Protein AF-A0A3C0IVP8-F1 (afdb_monomer_lite)

Radius of gyration: 12.6 Å; chains: 1; bounding box: 29×25×32 Å

Structure (mmCIF, N/CA/C/O backbone):
data_AF-A0A3C0IVP8-F1
#
_entry.id   AF-A0A3C0IVP8-F1
#
loop_
_atom_site.group_PDB
_atom_site.id
_atom_site.type_symbol
_atom_site.label_atom_id
_atom_site.label_alt_id
_atom_site.label_comp_id
_atom_site.label_asym_id
_atom_site.label_entity_id
_atom_site.label_seq_id
_atom_site.pdbx_PDB_ins_code
_atom_site.Cartn_x
_atom_site.Cartn_y
_atom_site.Cartn_z
_atom_site.occupancy
_atom_site.B_iso_or_equiv
_atom_site.auth_seq_id
_atom_site.auth_comp_id
_atom_site.auth_asym_id
_atom_site.auth_atom_id
_atom_site.pdbx_PDB_model_num
ATOM 1 N N . MET A 1 1 ? -13.814 5.013 12.659 1.00 64.69 1 MET A N 1
ATOM 2 C CA . MET A 1 1 ? -13.218 6.228 12.060 1.00 64.69 1 MET A CA 1
ATOM 3 C C . MET A 1 1 ? -12.226 5.795 11.001 1.00 64.69 1 MET A C 1
ATOM 5 O O . MET A 1 1 ? -11.488 4.852 11.257 1.00 64.69 1 MET A O 1
ATOM 9 N N . ALA A 1 2 ? -12.259 6.421 9.827 1.00 79.38 2 ALA A N 1
ATOM 10 C CA . ALA A 1 2 ? -11.256 6.214 8.791 1.00 79.38 2 ALA A CA 1
ATOM 11 C C . ALA A 1 2 ? -10.223 7.346 8.872 1.00 79.38 2 ALA A C 1
ATOM 13 O O . ALA A 1 2 ? -10.606 8.507 9.011 1.00 79.38 2 ALA A O 1
ATOM 14 N N . SER A 1 3 ? -8.943 7.001 8.802 1.00 90.56 3 SER A N 1
ATOM 15 C CA . SER A 1 3 ? -7.815 7.929 8.829 1.00 90.56 3 SER A CA 1
ATOM 16 C C . SER A 1 3 ? -7.065 7.853 7.509 1.00 90.56 3 SER A C 1
ATOM 18 O O . SER A 1 3 ? -6.780 6.764 7.014 1.00 90.56 3 SER A O 1
ATOM 20 N N . SER A 1 4 ? -6.713 9.002 6.946 1.00 89.75 4 SER A N 1
ATOM 21 C CA . SER A 1 4 ? -5.910 9.066 5.726 1.00 89.75 4 SER A CA 1
ATOM 22 C C . SER A 1 4 ? -4.429 9.186 6.072 1.00 89.75 4 SER A C 1
ATOM 24 O O . SER A 1 4 ? -4.044 9.981 6.925 1.00 89.75 4 SER A O 1
ATOM 26 N N . ILE A 1 5 ? -3.599 8.402 5.393 1.00 88.44 5 ILE A N 1
ATOM 27 C CA . ILE A 1 5 ? -2.144 8.389 5.506 1.00 88.44 5 ILE A CA 1
ATOM 28 C C . ILE A 1 5 ? -1.580 8.824 4.160 1.00 88.44 5 ILE A C 1
ATOM 30 O O . ILE A 1 5 ? -1.816 8.180 3.138 1.00 88.44 5 ILE A O 1
ATOM 34 N N . TYR A 1 6 ? -0.810 9.904 4.170 1.00 89.25 6 TYR A N 1
ATOM 35 C CA . TYR A 1 6 ? -0.073 10.382 3.011 1.00 89.25 6 TYR A CA 1
ATOM 36 C C . TYR A 1 6 ? 1.405 10.529 3.365 1.00 89.25 6 TYR A C 1
ATOM 38 O O . TYR A 1 6 ? 1.753 10.901 4.485 1.00 89.25 6 TYR A O 1
ATOM 46 N N . GLY A 1 7 ? 2.290 10.237 2.418 1.00 87.62 7 GLY A N 1
ATOM 47 C CA . GLY A 1 7 ? 3.724 10.357 2.659 1.00 87.62 7 GLY A CA 1
ATOM 48 C C . GLY A 1 7 ? 4.580 9.962 1.469 1.00 87.62 7 GLY A C 1
ATOM 49 O O . GLY A 1 7 ? 4.084 9.706 0.374 1.00 87.62 7 GLY A O 1
ATOM 50 N N . ARG A 1 8 ? 5.891 9.904 1.691 1.00 84.56 8 ARG A N 1
ATOM 51 C CA . ARG A 1 8 ? 6.866 9.354 0.748 1.00 84.56 8 ARG A CA 1
ATOM 52 C C . ARG A 1 8 ? 7.707 8.318 1.480 1.00 84.56 8 ARG A C 1
ATOM 54 O O . ARG A 1 8 ? 8.210 8.593 2.565 1.00 84.56 8 ARG A O 1
ATOM 61 N N . VAL A 1 9 ? 7.858 7.146 0.875 1.00 80.50 9 VAL A N 1
ATOM 62 C CA . VAL A 1 9 ? 8.719 6.069 1.368 1.00 80.50 9 VAL A CA 1
ATOM 63 C 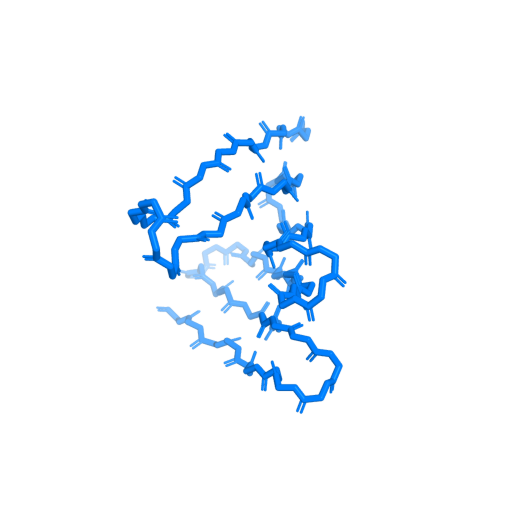C . VAL A 1 9 ? 9.968 6.019 0.492 1.00 80.50 9 VAL A C 1
ATOM 65 O O . VAL A 1 9 ? 9.867 5.919 -0.730 1.00 80.50 9 VAL A O 1
ATOM 68 N N . GLY A 1 10 ? 11.145 6.093 1.114 1.00 81.31 10 GLY A N 1
ATOM 69 C CA . GLY A 1 10 ? 12.442 6.052 0.431 1.00 81.31 10 GLY A CA 1
ATOM 70 C C . GLY A 1 10 ? 12.995 7.421 0.011 1.00 81.31 10 GLY A C 1
ATOM 71 O O . GLY A 1 10 ? 12.468 8.472 0.373 1.00 81.31 10 GLY A O 1
ATOM 72 N N . GLY A 1 11 ? 14.105 7.393 -0.733 1.00 75.44 11 GLY A N 1
ATOM 73 C CA . GLY A 1 11 ? 14.859 8.581 -1.146 1.00 75.44 11 GLY A CA 1
ATOM 74 C C . GLY A 1 11 ? 14.301 9.294 -2.383 1.00 75.44 11 GLY A C 1
ATOM 75 O O . GLY A 1 11 ? 13.222 8.987 -2.890 1.00 75.44 11 GLY A O 1
ATOM 76 N N . LEU A 1 12 ? 15.054 10.270 -2.895 1.00 70.62 12 LEU A N 1
ATOM 77 C CA . LEU A 1 12 ? 14.688 11.005 -4.112 1.00 70.62 12 LEU A CA 1
ATOM 78 C C . LEU A 1 12 ? 14.607 10.068 -5.333 1.00 70.62 12 LEU A C 1
ATOM 80 O O . LEU A 1 12 ? 13.669 10.156 -6.123 1.00 70.62 12 LEU A O 1
ATOM 84 N N . VAL A 1 13 ? 15.561 9.137 -5.424 1.00 72.06 13 VAL A N 1
ATOM 85 C CA . VAL A 1 13 ? 15.662 8.101 -6.458 1.00 72.06 13 VAL A CA 1
ATOM 86 C C . VAL A 1 13 ? 15.156 6.778 -5.883 1.00 72.06 13 VAL A C 1
ATOM 88 O O . VAL A 1 13 ? 15.589 6.361 -4.812 1.00 72.06 13 VAL A O 1
ATOM 91 N N . GLY A 1 14 ? 14.208 6.136 -6.570 1.00 69.12 14 GLY A N 1
ATOM 92 C CA . GLY A 1 14 ? 13.608 4.862 -6.146 1.00 69.12 14 GLY A CA 1
ATOM 93 C C . GLY A 1 14 ? 12.585 4.961 -5.006 1.00 69.12 14 GLY A C 1
ATOM 94 O O . GLY A 1 14 ? 11.938 3.965 -4.690 1.00 69.12 14 GLY A O 1
ATOM 95 N N . GLY A 1 15 ? 12.404 6.140 -4.403 1.00 75.69 15 GLY A N 1
ATOM 96 C CA . GLY A 1 15 ? 11.315 6.387 -3.462 1.00 75.69 15 GLY A CA 1
ATOM 97 C C . GLY A 1 15 ? 9.969 6.572 -4.160 1.00 75.69 15 GLY A C 1
ATOM 98 O O . GLY A 1 15 ? 9.897 6.959 -5.329 1.00 75.69 15 GLY A O 1
ATOM 99 N N . TYR A 1 16 ? 8.893 6.317 -3.425 1.00 79.38 16 TYR A N 1
ATOM 100 C CA . TYR A 1 16 ? 7.536 6.298 -3.955 1.00 79.38 16 TYR A CA 1
ATOM 101 C C . TYR A 1 16 ? 6.561 6.978 -2.984 1.00 79.38 16 TYR A C 1
ATOM 103 O O . TYR A 1 16 ? 6.742 6.952 -1.766 1.00 79.38 16 TYR A O 1
ATOM 111 N N . SER A 1 17 ? 5.551 7.660 -3.524 1.00 84.56 17 SER A N 1
ATOM 112 C CA . SER A 1 17 ? 4.529 8.334 -2.714 1.00 84.56 17 SER A CA 1
ATOM 113 C C . SER A 1 17 ? 3.554 7.317 -2.125 1.00 84.56 17 SER A C 1
ATOM 115 O O . SER A 1 17 ? 3.300 6.287 -2.727 1.00 84.56 17 SER A O 1
ATOM 117 N N . VAL A 1 18 ? 2.974 7.587 -0.969 1.00 85.69 18 VAL A N 1
ATOM 118 C CA . VAL A 1 18 ? 1.969 6.738 -0.328 1.00 85.69 18 VAL A CA 1
ATOM 119 C C . VAL A 1 18 ? 0.723 7.573 -0.133 1.00 85.69 18 VAL A C 1
ATOM 121 O O . VAL A 1 18 ? 0.811 8.693 0.368 1.00 85.69 18 VAL A O 1
ATOM 124 N N . SER A 1 19 ? -0.419 7.039 -0.550 1.00 88.31 19 SER A N 1
ATOM 125 C CA . SER A 1 19 ? -1.732 7.622 -0.303 1.00 88.31 19 SER A CA 1
ATOM 126 C C . SER A 1 19 ? -2.702 6.498 0.031 1.00 88.31 19 SER A C 1
ATOM 128 O O . SER A 1 19 ? -3.129 5.747 -0.849 1.00 88.31 19 SER A O 1
ATOM 130 N N . CYS A 1 20 ? -3.007 6.343 1.315 1.00 89.31 20 CYS A N 1
ATOM 131 C CA . CYS A 1 20 ? -3.827 5.256 1.832 1.00 89.31 20 CYS A CA 1
ATOM 132 C C . CYS A 1 20 ? -4.896 5.768 2.789 1.00 89.31 20 CYS A C 1
ATOM 134 O O . CYS A 1 20 ? -4.711 6.756 3.490 1.00 89.31 20 CYS A O 1
ATOM 136 N N . MET A 1 21 ? -6.005 5.046 2.854 1.00 91.50 21 MET A N 1
ATOM 137 C CA . MET A 1 21 ? -7.043 5.203 3.855 1.00 91.50 21 MET A CA 1
ATOM 138 C C . MET A 1 21 ? -7.044 3.963 4.743 1.00 91.50 21 MET A C 1
ATOM 140 O O . MET A 1 21 ? -7.041 2.832 4.260 1.00 91.50 21 MET A O 1
ATOM 144 N N . THR A 1 22 ? -7.021 4.189 6.047 1.00 89.94 22 THR A N 1
ATOM 145 C CA . THR A 1 22 ? -6.976 3.154 7.075 1.00 89.94 22 THR A CA 1
ATOM 146 C C . THR A 1 22 ? -8.248 3.212 7.895 1.00 89.94 22 THR A C 1
ATOM 148 O O . THR A 1 22 ? -8.679 4.279 8.321 1.00 89.94 22 THR A O 1
ATOM 151 N N . THR A 1 23 ? -8.844 2.060 8.137 1.00 90.06 23 THR A N 1
ATOM 152 C CA . THR A 1 23 ? -9.966 1.853 9.044 1.00 90.06 23 THR A CA 1
ATOM 153 C C . THR A 1 23 ? -9.542 0.854 10.129 1.00 90.06 23 THR A C 1
ATOM 155 O O . THR A 1 23 ? -8.470 0.256 10.023 1.00 90.06 23 THR A O 1
ATOM 158 N N . PRO A 1 24 ? -10.354 0.630 11.176 1.00 86.94 24 PRO A N 1
ATOM 159 C CA . PRO A 1 24 ? -10.033 -0.361 12.203 1.00 86.94 24 PRO A CA 1
ATOM 160 C C . PRO A 1 24 ? -9.914 -1.798 11.674 1.00 86.94 24 PRO A C 1
ATOM 162 O O . PRO A 1 24 ? -9.322 -2.634 12.345 1.00 86.94 24 PRO A O 1
ATOM 165 N N . THR A 1 25 ? -10.485 -2.093 10.502 1.00 89.94 25 THR A N 1
ATOM 166 C CA . THR A 1 25 ? -10.554 -3.449 9.935 1.00 89.94 25 THR A CA 1
ATOM 167 C C . THR A 1 25 ? -9.925 -3.562 8.548 1.00 89.94 25 THR A C 1
ATOM 169 O O . THR A 1 25 ? -9.912 -4.643 7.966 1.00 89.94 25 THR A O 1
ATOM 172 N N . SER A 1 26 ? -9.413 -2.473 7.974 1.00 89.31 26 SER A N 1
ATOM 173 C CA . SER A 1 26 ? -8.841 -2.501 6.628 1.00 89.31 26 SER A CA 1
ATOM 174 C C . SER A 1 26 ? -7.899 -1.338 6.351 1.00 89.31 26 SER A C 1
ATOM 176 O O . SER A 1 26 ? -8.028 -0.257 6.919 1.00 89.31 26 SER A O 1
ATOM 178 N N . VAL A 1 27 ? -6.976 -1.541 5.418 1.00 90.25 27 VAL A N 1
ATOM 179 C CA . VAL A 1 27 ? -6.128 -0.497 4.847 1.00 90.25 27 VAL A CA 1
ATOM 180 C C . VAL A 1 27 ? -6.215 -0.608 3.339 1.00 90.25 27 VAL A C 1
ATOM 182 O O . VAL A 1 27 ? -5.926 -1.659 2.775 1.00 90.25 27 VAL A O 1
ATOM 185 N N . SER A 1 28 ? -6.596 0.469 2.668 1.00 90.88 28 SER A N 1
ATOM 186 C CA . SER A 1 28 ? -6.691 0.500 1.211 1.00 90.88 28 SER A CA 1
ATOM 187 C C . SER A 1 28 ? -6.069 1.766 0.651 1.00 90.88 28 SER A C 1
ATOM 189 O O . SER A 1 28 ? -6.256 2.841 1.215 1.00 90.88 28 SER A O 1
ATOM 191 N N . GLY A 1 29 ? -5.369 1.686 -0.471 1.00 89.62 29 GLY A N 1
ATOM 192 C CA . GLY A 1 29 ? -4.813 2.867 -1.112 1.00 89.62 29 GLY A CA 1
ATOM 193 C C . GLY A 1 29 ? -3.876 2.557 -2.256 1.00 89.62 29 GLY A C 1
ATOM 194 O O . GLY A 1 29 ? -3.885 1.463 -2.810 1.00 89.62 29 GLY A O 1
ATOM 195 N N . ARG A 1 30 ? -3.041 3.538 -2.586 1.00 85.94 30 ARG A N 1
ATOM 196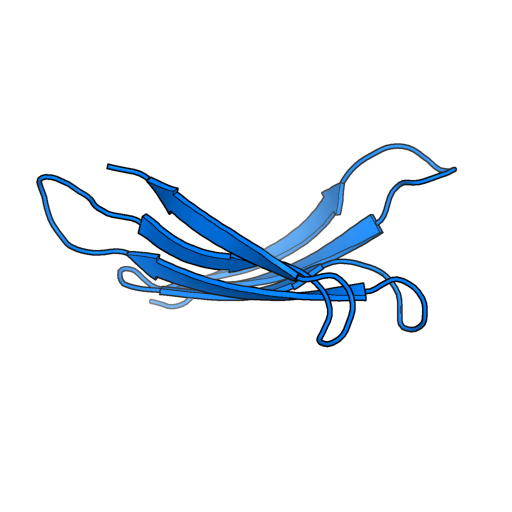 C CA . ARG A 1 30 ? -2.062 3.454 -3.661 1.00 85.94 30 ARG A CA 1
ATOM 197 C C . ARG A 1 30 ? -0.671 3.807 -3.151 1.00 85.94 30 ARG A C 1
ATOM 199 O O . ARG A 1 30 ? -0.460 4.827 -2.491 1.00 85.94 30 ARG A O 1
ATOM 206 N N . LEU A 1 31 ? 0.280 2.951 -3.495 1.00 84.31 31 LEU A N 1
ATOM 207 C CA . LEU A 1 31 ? 1.705 3.130 -3.271 1.00 84.31 31 LEU A CA 1
ATOM 208 C C . LEU A 1 31 ? 2.378 3.426 -4.611 1.00 84.31 31 LEU A C 1
ATOM 210 O O . LEU A 1 31 ? 2.417 2.586 -5.497 1.00 84.31 31 LEU A O 1
ATOM 214 N N . GLY A 1 32 ? 2.937 4.612 -4.748 1.00 79.81 32 GLY A N 1
ATOM 215 C CA . GLY A 1 32 ? 3.846 5.030 -5.800 1.00 79.81 32 GLY A CA 1
ATOM 216 C C . GLY A 1 32 ? 3.278 5.993 -6.821 1.00 79.81 32 GLY A C 1
ATOM 217 O O . GLY A 1 32 ? 2.287 6.679 -6.580 1.00 79.81 32 GLY A O 1
ATOM 218 N N . GLY A 1 33 ? 4.014 6.136 -7.923 1.00 65.38 33 GLY A N 1
ATOM 219 C CA . GLY A 1 33 ? 3.679 7.066 -9.000 1.00 65.38 33 GLY A CA 1
ATOM 220 C C . GLY A 1 33 ? 2.704 6.452 -10.004 1.00 65.38 33 GLY A C 1
ATOM 221 O O . GLY A 1 33 ? 2.418 5.262 -9.957 1.00 65.38 33 GLY A O 1
ATOM 222 N N . ALA A 1 34 ? 2.228 7.246 -10.964 1.00 58.34 34 ALA A N 1
ATOM 223 C CA . ALA A 1 34 ? 1.299 6.766 -11.994 1.00 58.34 34 ALA A CA 1
ATOM 224 C C . ALA A 1 34 ? 1.867 5.618 -12.861 1.00 58.34 34 ALA A C 1
ATOM 226 O O . ALA A 1 34 ? 1.100 4.813 -13.376 1.00 58.34 34 ALA A O 1
ATOM 227 N N . VAL A 1 35 ? 3.198 5.546 -13.004 1.00 58.66 35 VAL A N 1
ATOM 228 C CA . VAL A 1 35 ? 3.903 4.589 -13.880 1.00 58.66 35 VAL A CA 1
ATOM 229 C C . VAL A 1 35 ? 4.438 3.374 -13.113 1.00 58.66 35 VAL A C 1
ATOM 231 O O . VAL A 1 35 ? 4.308 2.244 -13.566 1.00 58.66 35 VAL A O 1
ATOM 234 N N . LEU A 1 36 ? 5.023 3.599 -11.934 1.00 63.31 36 LEU A N 1
ATOM 235 C CA . LEU A 1 36 ? 5.520 2.561 -11.026 1.00 63.31 36 LEU A CA 1
ATOM 236 C C . LEU A 1 36 ? 4.747 2.681 -9.714 1.00 63.31 36 LEU A C 1
ATOM 238 O O . LEU A 1 36 ? 5.242 3.218 -8.720 1.00 63.31 36 LEU A O 1
ATOM 242 N N . GLY A 1 37 ? 3.487 2.265 -9.772 1.00 70.12 37 GLY A N 1
ATOM 243 C CA . GLY A 1 37 ? 2.555 2.324 -8.660 1.00 70.12 37 GLY A CA 1
ATOM 244 C C . GLY A 1 37 ? 1.798 1.016 -8.503 1.00 70.12 37 GLY A C 1
ATOM 245 O O . GLY A 1 37 ? 1.555 0.292 -9.470 1.00 70.12 37 GLY A O 1
ATOM 246 N N . GLY A 1 38 ? 1.445 0.710 -7.267 1.00 81.44 38 GLY A N 1
ATOM 247 C CA . GLY A 1 38 ? 0.683 -0.457 -6.887 1.00 81.44 38 GLY A CA 1
ATOM 248 C C . GLY A 1 38 ? -0.465 -0.100 -5.970 1.00 81.44 38 GLY A C 1
ATOM 249 O O . GLY A 1 38 ? -0.393 0.871 -5.219 1.00 81.44 38 GLY A O 1
ATOM 250 N N . ASP A 1 39 ? -1.514 -0.900 -6.024 1.00 85.19 39 ASP A N 1
ATOM 251 C CA . ASP A 1 39 ? -2.626 -0.773 -5.101 1.00 85.19 39 ASP A CA 1
ATOM 252 C C . ASP A 1 39 ? -2.299 -1.592 -3.840 1.00 85.19 39 ASP A C 1
ATOM 254 O O . ASP A 1 39 ? -1.688 -2.665 -3.899 1.00 85.19 39 ASP A O 1
ATOM 258 N N . LEU A 1 40 ? -2.632 -1.038 -2.680 1.00 86.00 40 LEU A N 1
ATOM 259 C CA . LEU A 1 40 ? -2.536 -1.695 -1.385 1.00 86.00 40 LEU A CA 1
ATOM 260 C C . LEU A 1 40 ? -3.955 -1.954 -0.909 1.00 86.00 40 LEU A C 1
ATOM 262 O O . LEU A 1 40 ? -4.756 -1.027 -0.833 1.00 86.00 40 LEU A O 1
ATOM 266 N N . MET A 1 41 ? -4.259 -3.204 -0.594 1.00 88.50 41 MET A N 1
ATOM 267 C CA . MET A 1 41 ? -5.522 -3.600 0.010 1.00 88.50 41 MET A CA 1
ATOM 268 C C . MET A 1 41 ? -5.229 -4.680 1.038 1.00 88.50 41 MET A C 1
ATOM 270 O O . MET A 1 41 ? -4.826 -5.781 0.675 1.00 88.50 41 MET A O 1
ATOM 274 N N . LEU A 1 42 ? -5.380 -4.332 2.310 1.00 88.88 42 LEU A N 1
ATOM 275 C CA . LEU A 1 42 ? -5.141 -5.184 3.464 1.00 88.88 42 LEU A CA 1
ATOM 276 C C . LEU A 1 42 ? -6.400 -5.222 4.325 1.00 88.88 42 LEU A C 1
ATOM 278 O O . LEU A 1 42 ? -7.038 -4.195 4.557 1.00 88.88 42 LEU A O 1
ATOM 282 N N . GLU A 1 43 ? -6.723 -6.395 4.833 1.00 90.81 43 GLU A N 1
ATOM 283 C CA . GLU A 1 43 ? -7.760 -6.621 5.828 1.00 90.81 43 GLU A CA 1
ATOM 284 C C . GLU A 1 43 ? -7.094 -6.916 7.165 1.00 90.81 43 GLU A C 1
ATOM 286 O O . GLU A 1 43 ? -6.170 -7.727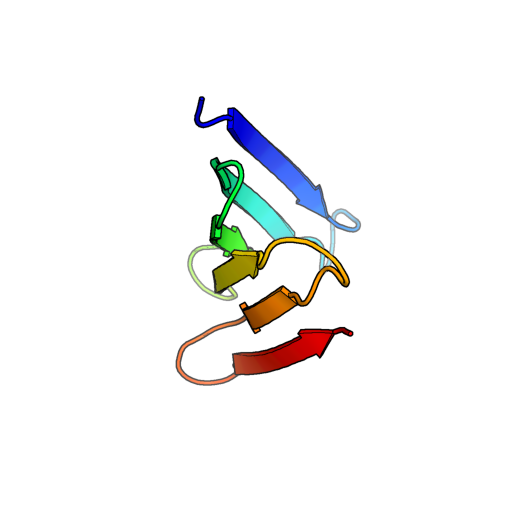 7.244 1.00 90.81 43 GLU A O 1
ATOM 291 N N . ILE A 1 44 ? -7.563 -6.233 8.206 1.00 89.12 44 ILE A N 1
ATOM 292 C CA . ILE A 1 44 ? -7.085 -6.379 9.576 1.00 89.12 44 ILE A CA 1
ATOM 293 C C . ILE A 1 44 ? -8.170 -7.113 10.349 1.00 89.12 44 ILE A C 1
ATOM 295 O O . ILE A 1 44 ? -9.281 -6.605 10.527 1.00 89.12 44 ILE A O 1
ATOM 299 N N . GLN A 1 45 ? -7.844 -8.316 10.805 1.00 86.25 45 GLN A N 1
ATOM 300 C CA . GLN A 1 45 ? -8.740 -9.115 11.625 1.00 86.25 45 GLN A CA 1
ATOM 301 C C . GLN A 1 45 ? -8.498 -8.836 13.114 1.00 86.25 45 GLN A C 1
ATOM 303 O O . GLN A 1 45 ? -7.364 -8.556 13.511 1.00 86.25 45 GLN A O 1
ATOM 308 N N . PRO A 1 46 ? -9.543 -8.920 13.958 1.00 79.31 46 PRO A N 1
ATOM 309 C CA . PRO A 1 46 ? -9.401 -8.827 15.408 1.00 79.31 46 PRO A CA 1
ATOM 310 C C . PRO A 1 46 ? -8.456 -9.906 15.985 1.00 79.31 46 PRO A C 1
ATOM 312 O O . PRO A 1 46 ? -8.101 -10.856 15.282 1.00 79.31 46 PRO A O 1
ATOM 315 N N . PRO A 1 47 ? -8.049 -9.785 17.264 1.00 75.94 47 PRO A N 1
ATOM 316 C CA . PRO A 1 47 ? -7.086 -10.676 17.912 1.00 75.94 47 PRO A CA 1
ATOM 317 C C . PRO A 1 47 ? -7.350 -12.174 17.658 1.00 75.94 47 PRO A C 1
ATOM 319 O O . PRO A 1 47 ? -8.499 -12.603 17.785 1.00 75.94 47 PRO A O 1
ATOM 322 N N . PRO A 1 48 ? -6.313 -12.969 17.315 1.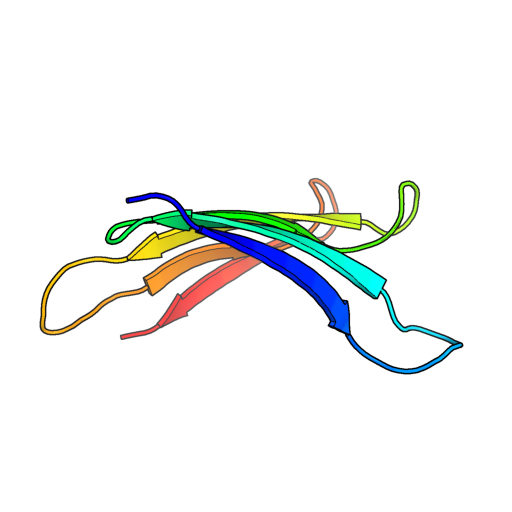00 63.31 48 PRO A N 1
ATOM 323 C CA . PRO A 1 48 ? -4.883 -12.693 17.523 1.00 63.31 48 PRO A CA 1
ATOM 324 C C . PRO A 1 48 ? -4.227 -11.677 16.566 1.00 63.31 48 PRO A C 1
ATOM 326 O O . PRO A 1 48 ? -3.106 -11.273 16.839 1.00 63.31 48 PRO A O 1
ATOM 329 N N . GLY A 1 49 ? -4.949 -11.147 15.568 1.00 78.62 49 GLY A N 1
ATOM 330 C CA . GLY A 1 49 ? -4.515 -9.967 14.811 1.00 78.62 49 GLY A CA 1
ATOM 331 C C . GLY A 1 49 ? -3.873 -10.311 13.474 1.00 78.62 49 GLY A C 1
ATOM 332 O O . GLY A 1 49 ? -2.721 -9.975 13.237 1.00 78.62 49 GLY A O 1
ATOM 333 N N . ARG A 1 50 ? -4.621 -10.967 12.583 1.00 87.19 50 ARG A N 1
ATOM 334 C CA . ARG A 1 50 ? -4.126 -11.317 11.246 1.00 87.19 50 ARG A CA 1
ATOM 335 C C . ARG A 1 50 ? -4.265 -10.142 10.282 1.00 87.19 50 ARG A C 1
ATOM 337 O O . ARG A 1 50 ? -5.326 -9.518 10.221 1.00 87.19 50 ARG A O 1
ATOM 344 N N . ILE A 1 51 ? -3.234 -9.899 9.478 1.00 88.06 51 ILE A N 1
ATOM 345 C CA . ILE A 1 51 ? -3.262 -8.942 8.371 1.00 88.06 51 ILE A CA 1
ATOM 346 C C . ILE A 1 51 ? -3.047 -9.703 7.070 1.00 88.06 51 ILE A C 1
ATOM 348 O O . ILE A 1 51 ? -1.981 -10.269 6.844 1.00 88.06 51 ILE A O 1
ATOM 352 N N . ALA A 1 52 ? -4.046 -9.692 6.195 1.00 89.94 52 ALA A N 1
ATOM 353 C CA . ALA A 1 52 ? -3.969 -10.366 4.904 1.00 89.94 52 ALA A CA 1
ATOM 354 C C . ALA A 1 52 ? -4.346 -9.417 3.769 1.00 89.94 52 ALA A C 1
ATOM 356 O O . ALA A 1 52 ? -5.173 -8.527 3.949 1.00 89.94 52 ALA A O 1
ATOM 357 N N . GLY A 1 53 ? -3.766 -9.601 2.586 1.00 88.31 53 GLY A N 1
ATOM 358 C CA . GLY A 1 53 ? -4.169 -8.841 1.410 1.00 88.31 53 GLY A CA 1
ATOM 359 C C . GLY A 1 53 ? -3.134 -8.800 0.295 1.00 88.31 53 GLY A C 1
ATOM 360 O O . GLY A 1 53 ? -2.339 -9.724 0.120 1.00 88.31 53 GLY A O 1
ATOM 361 N N . ARG A 1 54 ? -3.157 -7.726 -0.497 1.00 85.62 54 ARG A N 1
ATOM 362 C CA . ARG A 1 54 ? -2.294 -7.533 -1.666 1.00 85.62 54 ARG A CA 1
ATOM 363 C C . ARG A 1 54 ? -1.642 -6.160 -1.637 1.00 85.62 54 ARG A C 1
ATOM 365 O O . ARG A 1 54 ? -2.289 -5.156 -1.349 1.00 85.62 54 ARG A O 1
ATOM 372 N N . VAL A 1 55 ? -0.366 -6.125 -2.004 1.00 84.56 55 VAL A N 1
ATOM 373 C CA . VAL A 1 55 ? 0.392 -4.890 -2.201 1.00 84.56 55 VAL A CA 1
ATOM 374 C C . VAL A 1 55 ? 1.087 -4.937 -3.554 1.00 84.56 55 VAL A C 1
ATOM 376 O O . VAL A 1 55 ? 1.818 -5.883 -3.853 1.00 84.56 55 VAL A O 1
ATOM 379 N N . GLY A 1 56 ? 0.890 -3.910 -4.374 1.00 80.19 56 GLY A N 1
ATOM 380 C CA . GLY A 1 56 ? 1.606 -3.747 -5.637 1.00 80.19 56 GLY A CA 1
ATOM 381 C C . GLY A 1 56 ? 0.689 -3.615 -6.848 1.00 80.19 56 GLY A C 1
ATOM 382 O O . GLY A 1 56 ? -0.531 -3.529 -6.739 1.00 80.19 56 GLY A O 1
ATOM 383 N N 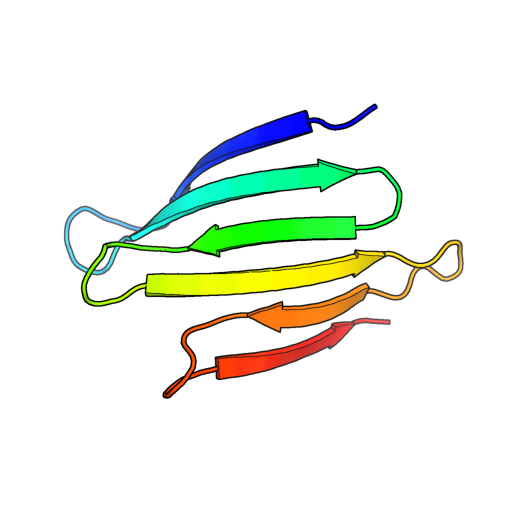. GLY A 1 57 ? 1.300 -3.536 -8.026 1.00 70.38 57 GLY A N 1
ATOM 384 C CA . GLY A 1 57 ? 0.576 -3.351 -9.279 1.00 70.38 57 GLY A CA 1
ATOM 385 C C . GLY A 1 57 ? -0.172 -4.610 -9.713 1.00 70.38 57 GLY A C 1
ATOM 386 O O . GLY A 1 57 ? 0.048 -5.715 -9.203 1.00 70.38 57 GLY A O 1
ATOM 387 N N . VAL A 1 58 ? -1.027 -4.456 -10.724 1.00 64.94 58 VAL A N 1
ATOM 388 C CA . VAL A 1 58 ? -1.722 -5.587 -11.361 1.00 64.94 58 VAL A CA 1
ATOM 389 C C . VAL A 1 58 ? -0.714 -6.606 -11.912 1.00 64.94 58 VAL A C 1
ATOM 391 O O . VAL A 1 58 ? -0.929 -7.804 -11.755 1.00 64.94 58 VAL A O 1
ATOM 394 N N . VAL A 1 59 ? 0.404 -6.118 -12.471 1.00 64.94 59 VAL A N 1
ATOM 395 C CA . VAL A 1 59 ? 1.467 -6.924 -13.104 1.00 64.94 59 VAL A CA 1
ATOM 396 C C . VAL A 1 59 ? 2.510 -7.428 -12.099 1.00 64.94 59 VAL A C 1
ATOM 398 O O . VAL A 1 59 ? 2.875 -8.596 -12.131 1.00 64.94 59 VAL A O 1
ATOM 401 N N . ILE A 1 60 ? 2.981 -6.568 -11.189 1.00 67.69 60 ILE A N 1
ATOM 402 C CA . ILE A 1 60 ? 3.944 -6.930 -10.136 1.00 67.69 60 ILE A CA 1
ATOM 403 C C . ILE A 1 60 ? 3.285 -6.651 -8.786 1.00 67.69 60 ILE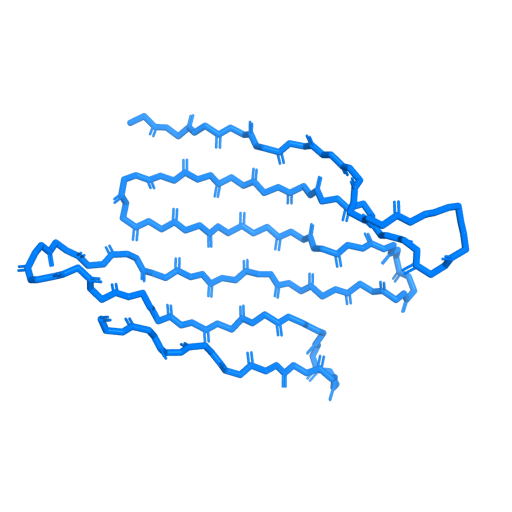 A C 1
ATOM 405 O O . ILE A 1 60 ? 3.438 -5.574 -8.205 1.00 67.69 60 ILE A O 1
ATOM 409 N N . GLY A 1 61 ? 2.501 -7.621 -8.320 1.00 75.81 61 GLY A N 1
ATOM 410 C CA . GLY A 1 61 ? 1.834 -7.598 -7.022 1.00 75.81 61 GLY A CA 1
ATOM 411 C C . GLY A 1 61 ? 2.331 -8.729 -6.132 1.00 75.81 61 GLY A C 1
ATOM 412 O O . GLY A 1 61 ? 2.676 -9.804 -6.619 1.00 75.81 61 GLY A O 1
ATOM 413 N N . ARG A 1 62 ? 2.361 -8.488 -4.824 1.00 81.69 62 ARG A N 1
ATOM 414 C CA . ARG A 1 62 ? 2.704 -9.480 -3.803 1.00 81.69 62 ARG A CA 1
ATOM 415 C C . ARG A 1 62 ? 1.516 -9.679 -2.872 1.00 81.69 62 ARG A C 1
ATOM 417 O O . ARG A 1 62 ? 0.860 -8.710 -2.487 1.00 81.69 62 ARG A O 1
ATOM 424 N N . ALA A 1 63 ? 1.245 -10.935 -2.534 1.00 84.88 63 ALA A N 1
ATOM 425 C CA . ALA A 1 63 ? 0.337 -11.263 -1.448 1.00 84.88 63 ALA A CA 1
ATOM 426 C C . ALA A 1 63 ? 1.037 -10.989 -0.112 1.00 84.88 63 ALA A C 1
ATOM 428 O O . ALA A 1 63 ? 2.244 -11.204 0.018 1.00 84.88 63 ALA A O 1
ATOM 429 N N . VAL A 1 64 ? 0.275 -10.498 0.854 1.00 85.25 64 VAL A N 1
ATOM 430 C CA . VAL A 1 64 ? 0.713 -10.276 2.228 1.00 85.25 64 VAL A CA 1
ATOM 431 C C . VAL A 1 64 ? -0.166 -11.135 3.116 1.00 85.25 64 VAL A C 1
ATOM 433 O O . VAL A 1 64 ? -1.387 -11.092 3.001 1.00 85.25 64 VAL A O 1
ATOM 436 N N . ASP A 1 65 ? 0.466 -11.913 3.980 1.00 88.69 65 ASP A N 1
ATOM 437 C CA . ASP A 1 65 ? -0.185 -12.656 5.050 1.00 88.69 65 ASP A CA 1
ATOM 438 C C . ASP A 1 65 ? 0.745 -12.578 6.258 1.00 88.69 65 ASP A C 1
ATOM 440 O O . ASP A 1 65 ? 1.885 -13.047 6.203 1.00 88.69 65 ASP A O 1
ATOM 444 N N . ALA A 1 66 ? 0.300 -11.880 7.294 1.00 83.19 66 ALA A N 1
ATOM 445 C CA . ALA A 1 66 ? 1.011 -11.702 8.547 1.00 83.19 66 ALA A CA 1
ATOM 446 C C . ALA A 1 66 ? 0.087 -12.135 9.688 1.00 83.19 66 ALA A C 1
ATOM 448 O O . ALA A 1 66 ? -1.075 -11.720 9.740 1.00 83.19 66 ALA A O 1
ATOM 449 N N . LEU A 1 67 ? 0.617 -12.989 10.562 1.00 79.56 67 LEU A N 1
ATOM 450 C CA . LEU A 1 67 ? -0.059 -13.589 11.712 1.00 79.56 67 LEU A CA 1
ATOM 451 C C . LEU A 1 67 ? 0.420 -12.965 13.020 1.00 79.56 67 LEU A C 1
ATOM 453 O O . LEU A 1 67 ? 1.618 -12.600 13.083 1.00 79.56 67 LEU A O 1
#

Sequence (67 aa):
MASSIYGRVGGLVGGYSVSCMTTPTSVSGRLGGAVLGGDLMLEIQPPPGRIAGRVGGVVIGRAVDAL

pLDDT: mean 81.27, std 9.05, range [58.34, 91.5]

Foldseek 3Di:
DKDWDWDWDDDPPPIAIWTWIDDPFWIWGKTGDPVFIWIDIWTWDPPVTWIWDWTGHPVDIDTDTDD

Secondary structure (DSSP, 8-state):
--EEEEEEES-TTT-EEEEEEE-SSEEEEEEE-SSSEEEEEEEE-STTT-EEEEEE-SSSEEEEEE-